Protein AF-A0A438BLX7-F1 (afdb_monomer)

Radius of gyration: 11.98 Å; Cα contacts (8 Å, |Δi|>4): 160; chains: 1; bounding box: 24×33×28 Å

Secondary structure (DSSP, 8-state):
----TT--EEE-TT---SS--GGGGG-TT--EEE-TT-TT-----GGGGG-TT--EEE-TT-TT-----TTGGG-TT---

Foldseek 3Di:
DPQPQPAQEDAPALHCDQEDDLCVLSPQNHAEYHHELNCNHQEYDPSVLSNPNHQYDEYHNNNNHPDDDPPCVSRPPHPD

InterPro domains:
  IPR032675 Leucine-rich repeat domain superfamily [G3DSA:3.80.10.10] (1-80)
  IPR055414 Disease resistance R13L4/SHOC-2-like, LRR domain [PF23598] (5-77)

Nearest PDB structures (foldseek):
  8yn1-assembly1_C  TM=8.856E-01  e=6.150E-04  Arabidopsis thaliana
  8fo9-assembly1_E  TM=7.599E-01  e=8.044E-03  Homo sapiens
  8fo9-assembly1_F  TM=7.599E-01  e=8.044E-03  Homo sapiens
  7li4-assembly1_A  TM=7.760E-01  e=1.978E-02  Homo sapiens
  4fcg-assembly1_A  TM=5.493E-01  e=1.613E-03  Xanthomonas euvesicatoria pv. vesicatoria str. 85-10

pLDDT: mean 81.61, std 17.01, range [36.94, 97.75]

Organism: Vitis vinifera (NCBI:txid29760)

Mean predicted aligned error: 6.65 Å

Structure (mmCIF, N/CA/C/O backbone):
data_AF-A0A438BLX7-F1
#
_entry.id   AF-A0A438BLX7-F1
#
loop_
_atom_site.group_PDB
_atom_site.id
_atom_site.type_symbol
_atom_site.label_atom_id
_atom_site.label_alt_id
_atom_site.label_comp_id
_atom_site.label_asym_id
_atom_site.label_entity_id
_atom_site.label_seq_id
_atom_site.pdbx_PDB_ins_code
_atom_site.Cartn_x
_atom_site.Cartn_y
_atom_site.Cartn_z
_atom_site.occupancy
_atom_site.B_iso_or_equiv
_atom_site.auth_seq_id
_atom_site.auth_comp_id
_atom_site.auth_asym_id
_atom_site.auth_atom_id
_atom_site.pdbx_PDB_model_num
ATOM 1 N N . MET A 1 1 ? 6.143 -18.203 -6.964 1.00 47.16 1 MET A N 1
ATOM 2 C CA . MET A 1 1 ? 5.167 -17.099 -6.921 1.00 47.16 1 MET A CA 1
ATOM 3 C C . MET A 1 1 ? 5.387 -16.351 -8.208 1.00 47.16 1 MET A C 1
ATOM 5 O O . MET A 1 1 ? 6.508 -15.923 -8.424 1.00 47.16 1 MET A O 1
ATOM 9 N N . GLU A 1 2 ? 4.408 -16.369 -9.104 1.00 52.38 2 GLU A N 1
ATOM 10 C CA . GLU A 1 2 ? 4.488 -15.621 -10.359 1.00 52.38 2 GLU A CA 1
ATOM 11 C C . GLU A 1 2 ? 4.417 -14.139 -9.994 1.00 52.38 2 GLU A C 1
ATOM 13 O O . GLU A 1 2 ? 3.434 -13.691 -9.398 1.00 52.38 2 GLU A O 1
ATOM 18 N N . ASP A 1 3 ? 5.505 -13.415 -10.237 1.00 55.16 3 ASP A N 1
ATOM 19 C CA . ASP A 1 3 ? 5.533 -11.969 -10.082 1.00 55.16 3 ASP A CA 1
ATOM 20 C C . ASP A 1 3 ? 4.439 -11.380 -10.991 1.00 55.16 3 ASP A C 1
ATOM 22 O O . ASP A 1 3 ? 4.335 -11.741 -12.164 1.00 55.16 3 ASP A O 1
ATOM 26 N N . MET A 1 4 ? 3.569 -10.513 -10.456 1.00 62.19 4 MET A N 1
ATOM 27 C CA . MET A 1 4 ? 2.577 -9.798 -11.270 1.00 62.19 4 MET A CA 1
ATOM 28 C C . MET A 1 4 ? 3.301 -8.728 -12.095 1.00 62.19 4 MET A C 1
ATOM 30 O O . MET A 1 4 ? 3.242 -7.540 -11.781 1.00 62.19 4 MET A O 1
ATOM 34 N N . GLU A 1 5 ? 4.006 -9.152 -13.144 1.00 64.31 5 GLU A N 1
ATOM 35 C CA . GLU A 1 5 ? 4.884 -8.305 -13.963 1.00 64.31 5 GLU A CA 1
ATOM 36 C C . GLU A 1 5 ? 4.147 -7.183 -14.717 1.00 64.31 5 GLU A C 1
ATOM 38 O O . GLU A 1 5 ? 4.794 -6.316 -15.296 1.00 64.31 5 GLU A O 1
ATOM 43 N N . TYR A 1 6 ? 2.815 -7.129 -14.680 1.00 73.00 6 TYR A N 1
ATOM 44 C CA . TYR A 1 6 ? 2.037 -6.164 -15.466 1.00 73.00 6 TYR A CA 1
ATOM 45 C C . TYR A 1 6 ? 1.063 -5.310 -14.661 1.00 73.00 6 TYR A C 1
ATOM 47 O O . TYR A 1 6 ? 0.412 -4.449 -15.247 1.00 73.00 6 TYR A O 1
ATOM 55 N N . LEU A 1 7 ? 0.922 -5.534 -13.350 1.00 87.25 7 LEU A N 1
ATOM 56 C CA . LEU A 1 7 ? -0.029 -4.749 -12.568 1.00 87.25 7 LEU A CA 1
ATOM 57 C C . LEU A 1 7 ? 0.557 -3.364 -12.281 1.00 87.25 7 LEU A C 1
ATOM 59 O O . LEU A 1 7 ? 1.433 -3.232 -11.428 1.00 87.25 7 LEU A O 1
ATOM 63 N N . ASP A 1 8 ? 0.070 -2.349 -12.995 1.00 91.81 8 ASP A N 1
ATOM 64 C CA . ASP A 1 8 ? 0.463 -0.949 -12.815 1.00 91.81 8 ASP A CA 1
ATOM 65 C C . ASP A 1 8 ? -0.495 -0.182 -11.891 1.00 91.81 8 ASP A C 1
ATOM 67 O O . ASP A 1 8 ? -0.066 0.731 -11.185 1.00 91.81 8 ASP A O 1
ATOM 71 N N . VAL A 1 9 ? -1.764 -0.587 -11.836 1.00 94.06 9 VAL A N 1
ATOM 72 C CA . VAL A 1 9 ? -2.806 0.017 -11.010 1.00 94.06 9 VAL A CA 1
ATOM 73 C C . VAL A 1 9 ? -3.470 -1.040 -10.138 1.00 94.06 9 VAL A C 1
ATOM 75 O O . VAL A 1 9 ? -3.940 -2.069 -10.620 1.00 94.06 9 VAL A O 1
ATOM 78 N N . LEU A 1 10 ? -3.556 -0.750 -8.843 1.00 95.19 10 LEU A N 1
ATOM 79 C CA . LEU A 1 10 ? -4.323 -1.516 -7.875 1.00 95.19 10 LEU A CA 1
ATOM 80 C C . LEU A 1 10 ? -5.360 -0.598 -7.236 1.00 95.19 10 LEU A C 1
ATOM 82 O O . LEU A 1 10 ? -5.020 0.335 -6.508 1.00 95.19 10 LEU A O 1
ATOM 86 N N . ASP A 1 11 ? -6.626 -0.888 -7.516 1.00 96.25 11 ASP A N 1
ATOM 87 C CA . ASP A 1 11 ? -7.760 -0.169 -6.955 1.00 96.25 11 ASP A CA 1
ATOM 88 C C . ASP A 1 11 ? -8.406 -0.978 -5.826 1.00 96.25 11 ASP A C 1
ATOM 90 O O . ASP A 1 11 ? -8.890 -2.095 -6.025 1.00 96.25 11 ASP A O 1
ATOM 94 N N . LEU A 1 12 ? -8.361 -0.415 -4.622 1.00 96.62 12 LEU A N 1
ATOM 95 C CA . LEU A 1 12 ? -8.982 -0.934 -3.410 1.00 96.62 12 LEU A CA 1
ATOM 96 C C . LEU A 1 12 ? -9.923 0.108 -2.791 1.00 96.62 12 LEU A C 1
ATOM 98 O O . LEU A 1 12 ? -10.282 -0.021 -1.616 1.00 96.62 12 LEU A O 1
ATOM 102 N N . GLU A 1 13 ? -10.324 1.132 -3.549 1.00 95.75 13 GLU A N 1
ATOM 103 C CA . GLU A 1 13 ? -11.179 2.212 -3.071 1.00 95.75 13 GLU A CA 1
ATOM 104 C C . GLU A 1 13 ? -12.483 1.678 -2.453 1.00 95.75 13 GLU A C 1
ATOM 106 O O . GLU A 1 13 ? -13.154 0.784 -2.971 1.00 95.75 13 GLU A O 1
ATOM 111 N N . GLY A 1 14 ? -12.841 2.226 -1.290 1.00 96.44 14 GLY A N 1
ATOM 112 C CA . GLY A 1 14 ? -14.088 1.927 -0.589 1.00 96.44 14 GLY A CA 1
ATOM 113 C C . GLY A 1 14 ? -14.179 0.511 -0.014 1.00 96.44 14 GLY A C 1
ATOM 114 O O . GLY A 1 14 ? -15.231 0.132 0.506 1.00 96.44 14 GLY A O 1
ATOM 115 N N . THR A 1 15 ? -13.107 -0.281 -0.082 1.00 97.75 15 THR A N 1
ATOM 116 C CA . THR A 1 15 ? -13.102 -1.643 0.455 1.00 97.75 15 THR A CA 1
ATOM 117 C C . THR A 1 15 ? -13.053 -1.658 1.987 1.00 97.75 15 THR A C 1
ATOM 119 O O . THR A 1 15 ? -12.709 -0.685 2.661 1.00 97.75 15 THR A O 1
ATOM 122 N N . ALA A 1 16 ? -13.404 -2.806 2.573 1.00 96.44 16 ALA A N 1
ATOM 123 C CA . ALA A 1 16 ? -13.420 -3.005 4.022 1.00 96.44 16 ALA A CA 1
ATOM 124 C C . ALA A 1 16 ? -12.056 -3.429 4.606 1.00 96.44 16 ALA A C 1
ATOM 126 O O . ALA A 1 16 ? -12.020 -3.937 5.732 1.00 96.44 16 ALA A O 1
ATOM 127 N N . ILE A 1 17 ? -10.961 -3.267 3.854 1.00 95.62 17 ILE A N 1
ATOM 128 C CA . ILE A 1 17 ? -9.619 -3.684 4.271 1.00 95.62 17 ILE A CA 1
ATOM 129 C C . ILE A 1 17 ? -9.207 -3.000 5.576 1.00 95.62 17 ILE A C 1
ATOM 131 O O . ILE A 1 17 ? -9.522 -1.836 5.817 1.00 95.62 17 ILE A O 1
ATOM 135 N N . LYS A 1 18 ? -8.502 -3.750 6.423 1.00 93.62 18 LYS A N 1
ATOM 136 C CA . LYS A 1 18 ? -7.952 -3.250 7.692 1.00 93.62 18 LYS A CA 1
ATOM 137 C C . LYS A 1 18 ? -6.464 -2.937 7.605 1.00 93.62 18 LYS A C 1
ATOM 139 O O . LYS A 1 18 ? -5.986 -2.025 8.276 1.00 93.62 18 LYS A O 1
ATOM 144 N N . GLU A 1 19 ? -5.769 -3.695 6.766 1.00 91.69 19 GLU A N 1
ATOM 145 C CA . GLU A 1 19 ? -4.349 -3.589 6.457 1.00 91.69 19 GLU A CA 1
ATOM 146 C C . GLU A 1 19 ? -4.093 -4.183 5.065 1.00 91.69 19 GLU A C 1
ATOM 148 O O . GLU A 1 19 ? -4.883 -4.999 4.576 1.00 91.69 19 GLU A O 1
ATOM 153 N N . LEU A 1 20 ? -2.988 -3.783 4.435 1.00 92.12 20 LEU A N 1
ATOM 154 C CA . LEU A 1 20 ? -2.464 -4.464 3.251 1.00 92.12 20 LEU A CA 1
ATOM 155 C C . LEU A 1 20 ? -1.516 -5.592 3.681 1.00 92.12 20 LEU A C 1
ATOM 157 O O . LEU A 1 20 ? -0.769 -5.419 4.647 1.00 92.12 20 LEU A O 1
ATOM 161 N N . PRO A 1 21 ? -1.485 -6.725 2.960 1.00 91.75 21 PRO A N 1
ATOM 162 C CA . PRO A 1 21 ? -0.536 -7.790 3.249 1.00 91.75 21 PRO A CA 1
ATOM 163 C C . PRO A 1 21 ? 0.895 -7.360 2.903 1.00 91.75 21 PRO A C 1
ATOM 165 O O . PRO A 1 21 ? 1.118 -6.624 1.941 1.00 91.75 21 PRO A O 1
ATOM 168 N N . SER A 1 22 ? 1.888 -7.899 3.617 1.00 90.19 22 SER A N 1
ATOM 169 C CA . SER A 1 22 ? 3.307 -7.626 3.330 1.00 90.19 22 SER A CA 1
ATOM 170 C C . SER A 1 22 ? 3.738 -8.062 1.924 1.00 90.19 22 SER A C 1
ATOM 172 O O . SER A 1 22 ? 4.654 -7.490 1.339 1.00 90.19 22 SER A O 1
ATOM 174 N N . SER A 1 23 ? 3.023 -9.021 1.327 1.00 91.50 23 SER A N 1
ATOM 175 C CA . SER A 1 23 ? 3.222 -9.458 -0.058 1.00 91.50 23 SER A CA 1
ATOM 176 C C . SER A 1 23 ? 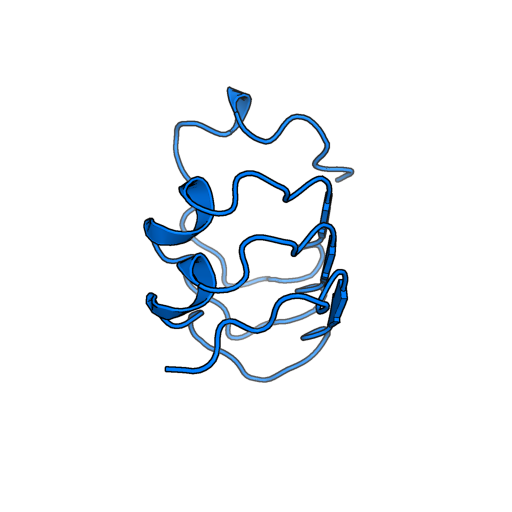2.954 -8.371 -1.103 1.00 91.50 23 SER A C 1
ATOM 178 O O . SER A 1 23 ? 3.279 -8.589 -2.268 1.00 91.50 23 SER A O 1
ATOM 180 N N . ILE A 1 24 ? 2.404 -7.209 -0.722 1.00 91.00 24 ILE A N 1
ATOM 181 C CA . ILE A 1 24 ? 2.252 -6.053 -1.616 1.00 91.00 24 ILE A CA 1
ATOM 182 C C . ILE A 1 24 ? 3.589 -5.672 -2.269 1.00 91.00 24 ILE A C 1
ATOM 184 O O . ILE A 1 24 ? 3.608 -5.318 -3.441 1.00 91.00 24 ILE A O 1
ATOM 188 N N . GLN A 1 25 ? 4.719 -5.874 -1.576 1.00 88.62 25 GLN A N 1
ATOM 189 C CA . GLN A 1 25 ? 6.060 -5.624 -2.117 1.00 88.62 25 GLN A CA 1
ATOM 190 C C . GLN A 1 25 ? 6.382 -6.419 -3.391 1.00 88.62 25 GLN A C 1
ATOM 192 O O . GLN A 1 25 ? 7.341 -6.078 -4.080 1.00 88.62 25 GLN A O 1
ATOM 197 N N . ASN A 1 26 ? 5.651 -7.498 -3.691 1.00 90.81 26 ASN A N 1
ATOM 198 C CA . ASN A 1 26 ? 5.865 -8.303 -4.895 1.00 90.81 26 ASN A CA 1
ATOM 199 C C . ASN A 1 26 ? 5.276 -7.635 -6.147 1.00 90.81 26 ASN A C 1
ATOM 201 O O . ASN A 1 26 ? 5.597 -8.037 -7.261 1.00 90.81 26 ASN A O 1
ATOM 205 N N . LEU A 1 27 ? 4.464 -6.586 -5.989 1.00 91.25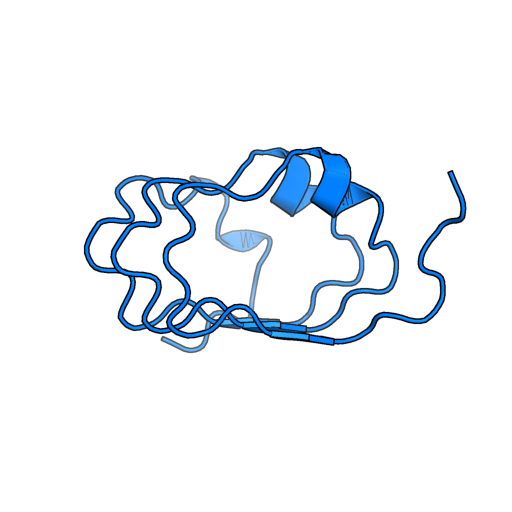 27 LEU A N 1
ATOM 206 C CA . LEU A 1 27 ? 3.932 -5.789 -7.092 1.00 91.25 27 LEU A CA 1
ATOM 207 C C . LEU A 1 27 ? 4.989 -4.783 -7.572 1.00 91.25 27 LEU A C 1
ATOM 209 O O . LEU A 1 27 ? 4.852 -3.572 -7.415 1.00 91.25 27 LEU A O 1
ATOM 213 N N . LYS A 1 28 ? 6.092 -5.299 -8.127 1.00 86.00 28 LYS A N 1
ATOM 214 C CA . LYS A 1 28 ? 7.281 -4.507 -8.492 1.00 86.00 28 LYS A CA 1
ATOM 215 C C . LYS A 1 28 ? 7.007 -3.418 -9.530 1.00 86.00 28 LYS A C 1
ATOM 217 O O . LYS A 1 28 ? 7.739 -2.432 -9.552 1.00 86.00 28 LYS A O 1
ATOM 222 N N . ASN A 1 29 ? 5.959 -3.576 -10.335 1.00 90.44 29 ASN A N 1
ATOM 223 C CA . ASN A 1 29 ? 5.573 -2.637 -11.389 1.00 90.44 29 ASN A CA 1
ATOM 224 C C . ASN A 1 29 ? 4.363 -1.766 -11.022 1.00 90.44 29 ASN A C 1
ATOM 226 O O . ASN A 1 29 ? 3.903 -1.000 -11.863 1.00 90.44 29 ASN A O 1
ATOM 230 N N . LEU A 1 30 ? 3.874 -1.842 -9.778 1.00 92.69 30 LEU A N 1
ATOM 231 C CA . LEU A 1 30 ? 2.740 -1.043 -9.330 1.00 92.69 30 LEU A CA 1
ATOM 232 C C . LEU A 1 30 ? 3.113 0.436 -9.273 1.00 92.69 30 LEU A C 1
ATOM 234 O O . LEU A 1 30 ? 4.023 0.816 -8.541 1.00 92.69 30 LEU A O 1
ATOM 238 N N . ARG A 1 31 ? 2.372 1.254 -10.018 1.00 92.38 31 ARG A N 1
ATOM 239 C CA . ARG A 1 31 ? 2.529 2.707 -10.119 1.00 92.38 31 ARG A CA 1
ATOM 240 C C . ARG A 1 31 ? 1.441 3.460 -9.373 1.00 92.38 31 ARG A C 1
ATOM 242 O O . ARG A 1 31 ? 1.727 4.517 -8.822 1.00 92.38 31 ARG A O 1
ATOM 249 N N . MET A 1 32 ? 0.218 2.933 -9.333 1.00 93.12 32 MET A N 1
ATOM 250 C CA . MET A 1 32 ? -0.921 3.587 -8.688 1.00 93.12 32 MET A CA 1
ATOM 251 C C . MET A 1 32 ? -1.607 2.649 -7.700 1.00 93.12 32 MET A C 1
ATOM 253 O O . MET A 1 32 ? -1.997 1.538 -8.052 1.00 93.12 32 MET A O 1
ATOM 257 N N . LEU A 1 33 ? -1.788 3.121 -6.471 1.00 94.31 33 LEU A N 1
ATOM 258 C CA . LEU A 1 33 ? -2.522 2.427 -5.421 1.00 94.31 33 LEU A CA 1
ATOM 259 C C . LEU A 1 33 ? -3.643 3.328 -4.897 1.00 94.31 33 LEU A C 1
ATOM 261 O O . LEU A 1 33 ? -3.380 4.324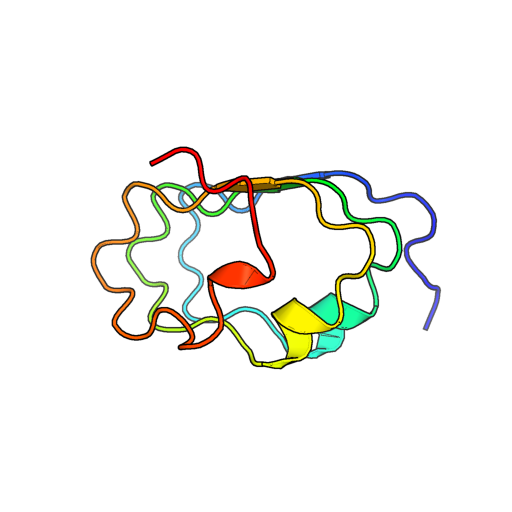 -4.216 1.00 94.31 33 LEU A O 1
ATOM 265 N N . TYR A 1 34 ? -4.888 2.963 -5.203 1.00 95.12 34 TYR A N 1
ATOM 266 C CA . TYR A 1 34 ? -6.077 3.661 -4.721 1.00 95.12 34 TYR A CA 1
ATOM 267 C C . TYR A 1 34 ? -6.615 2.982 -3.468 1.00 95.12 34 TYR A C 1
ATOM 269 O O . TYR A 1 34 ? -6.954 1.802 -3.467 1.00 95.12 34 TYR A O 1
ATOM 277 N N . LEU A 1 35 ? -6.679 3.744 -2.384 1.00 94.12 35 LEU A N 1
ATOM 278 C CA . LEU A 1 35 ? -7.169 3.327 -1.074 1.00 94.12 35 LEU A CA 1
ATOM 279 C C . LEU A 1 35 ? -8.200 4.317 -0.528 1.00 94.12 35 LEU A C 1
ATOM 281 O O . LEU A 1 35 ? -8.576 4.208 0.637 1.00 94.12 35 LEU A O 1
ATOM 285 N N . SER A 1 36 ? -8.668 5.273 -1.338 1.00 92.69 36 SER A N 1
ATOM 286 C CA . SER A 1 36 ? -9.685 6.240 -0.930 1.00 92.69 36 SER A CA 1
ATOM 287 C C . SER A 1 36 ? -10.855 5.549 -0.236 1.00 92.69 36 SER A C 1
ATOM 289 O O . SER A 1 36 ? -11.225 4.424 -0.569 1.00 92.69 36 SER A O 1
ATOM 291 N N . ASN A 1 37 ? -11.465 6.215 0.738 1.00 95.25 37 ASN A N 1
ATOM 292 C CA . ASN A 1 37 ? -12.668 5.735 1.417 1.00 95.25 37 ASN A CA 1
ATOM 293 C C . ASN A 1 37 ? -12.538 4.354 2.110 1.00 95.25 37 ASN A C 1
ATOM 295 O O . ASN A 1 37 ? -13.557 3.791 2.523 1.00 95.25 37 ASN A O 1
ATOM 299 N N . CYS A 1 38 ? -11.325 3.818 2.315 1.00 95.75 38 CYS A N 1
ATOM 300 C CA . CYS A 1 38 ? -11.089 2.605 3.108 1.00 95.75 38 CYS A CA 1
ATOM 301 C C . CYS A 1 38 ? -11.202 2.906 4.607 1.00 95.75 38 CYS A C 1
ATOM 303 O O . CYS A 1 38 ? -10.219 2.995 5.340 1.00 95.75 38 CYS A O 1
ATOM 305 N N . LYS A 1 39 ? -12.434 3.072 5.093 1.00 94.12 39 LYS A N 1
ATOM 306 C CA . LYS A 1 39 ? -12.715 3.523 6.468 1.00 94.12 39 LYS A CA 1
ATOM 307 C C . LYS A 1 39 ? -12.201 2.577 7.550 1.00 94.12 39 LYS A C 1
ATOM 309 O O . LYS A 1 39 ? -12.015 3.016 8.675 1.00 94.12 39 LYS A O 1
ATOM 314 N N . ASN A 1 40 ? -11.984 1.300 7.241 1.00 95.38 40 ASN A N 1
ATOM 315 C CA . ASN A 1 40 ? -11.477 0.317 8.201 1.00 95.38 40 ASN A CA 1
ATOM 316 C C . ASN A 1 40 ? -9.947 0.209 8.214 1.00 95.38 40 ASN A C 1
ATOM 318 O O . ASN A 1 40 ? -9.423 -0.506 9.066 1.00 95.38 40 ASN A O 1
ATOM 322 N N . LEU A 1 41 ? -9.250 0.880 7.292 1.00 94.00 41 LEU A N 1
ATOM 323 C CA . LEU A 1 41 ? -7.799 0.820 7.175 1.00 94.00 41 LEU A CA 1
ATOM 324 C C . LEU A 1 41 ? -7.167 1.559 8.357 1.00 94.00 41 LEU A C 1
ATOM 326 O O . LEU A 1 41 ? -7.366 2.762 8.509 1.00 94.00 41 LEU A O 1
ATOM 330 N N . VAL A 1 42 ? -6.416 0.833 9.187 1.00 91.81 42 VAL A N 1
ATOM 331 C CA . VAL A 1 42 ? -5.817 1.379 10.421 1.00 91.81 42 VAL A CA 1
ATOM 332 C C . VAL A 1 42 ? -4.338 1.713 10.236 1.00 91.81 42 VAL A C 1
ATOM 334 O O . VAL A 1 42 ? -3.816 2.651 10.839 1.00 91.81 42 VAL A O 1
ATOM 337 N N . THR A 1 43 ? -3.648 0.949 9.388 1.00 88.00 43 THR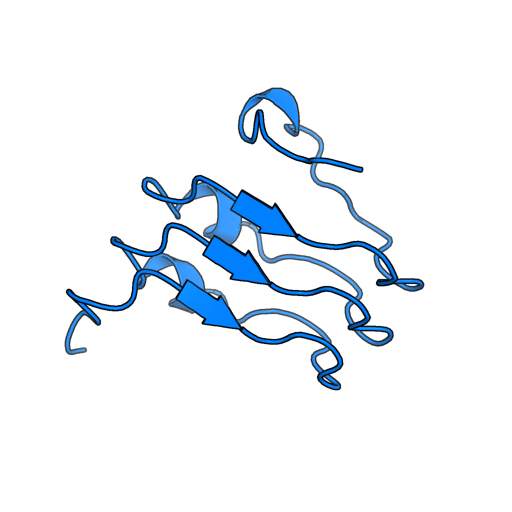 A N 1
ATOM 338 C CA . THR A 1 43 ? -2.216 1.105 9.120 1.00 88.00 43 THR A CA 1
ATOM 339 C C . THR A 1 43 ? -1.863 0.619 7.719 1.00 88.00 43 THR A C 1
ATOM 341 O O . THR A 1 43 ? -2.571 -0.197 7.127 1.00 88.00 43 THR A O 1
ATOM 344 N N . LEU A 1 44 ? -0.721 1.084 7.219 1.00 88.50 44 LEU A N 1
ATOM 345 C CA . LEU A 1 44 ? -0.034 0.508 6.065 1.00 88.50 44 LEU A CA 1
ATOM 346 C C . LEU A 1 44 ? 1.112 -0.392 6.564 1.00 88.50 44 LEU A C 1
ATOM 348 O O . LEU A 1 44 ? 1.677 -0.098 7.623 1.00 88.50 44 LEU A O 1
ATOM 352 N N . PRO A 1 45 ? 1.444 -1.491 5.864 1.00 88.50 45 PRO A N 1
ATOM 353 C CA . PRO A 1 45 ? 2.593 -2.323 6.206 1.00 88.50 45 PRO A CA 1
ATOM 354 C C . PRO A 1 45 ? 3.901 -1.614 5.826 1.00 88.50 45 PRO A C 1
ATOM 356 O O . PRO A 1 45 ? 3.942 -0.884 4.838 1.00 88.50 45 PRO A O 1
ATOM 359 N N . ASP A 1 46 ? 4.996 -1.889 6.540 1.00 85.81 46 ASP A N 1
ATOM 360 C CA . ASP A 1 46 ? 6.314 -1.309 6.215 1.00 85.81 46 ASP A CA 1
ATOM 361 C C . ASP A 1 46 ? 6.806 -1.698 4.812 1.00 85.81 46 ASP A C 1
ATOM 363 O O . ASP A 1 46 ? 7.520 -0.946 4.159 1.00 85.81 46 ASP A O 1
ATOM 367 N N . SER A 1 47 ? 6.350 -2.834 4.286 1.00 87.69 47 SER A N 1
ATOM 368 C CA . SER A 1 47 ? 6.632 -3.280 2.918 1.00 87.69 47 SER A CA 1
ATOM 369 C C . SER A 1 47 ? 6.125 -2.316 1.835 1.00 87.69 47 SER A C 1
ATOM 371 O O . SER A 1 47 ? 6.449 -2.484 0.661 1.00 87.69 47 SER A O 1
ATOM 373 N N . ILE A 1 48 ? 5.312 -1.313 2.187 1.00 87.06 48 ILE A N 1
ATOM 374 C CA . ILE A 1 48 ? 4.877 -0.286 1.239 1.00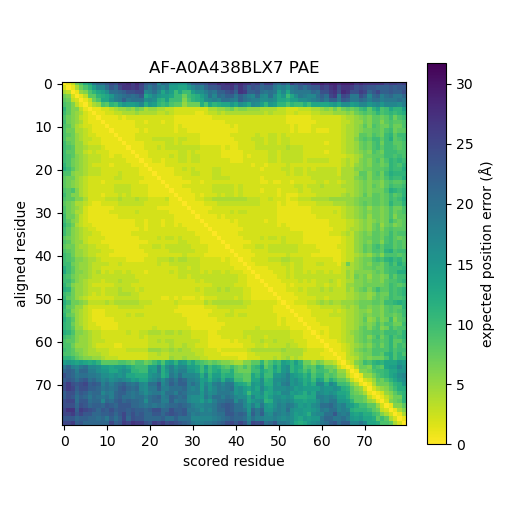 87.06 48 ILE A CA 1
ATOM 375 C C . ILE A 1 48 ? 6.051 0.564 0.726 1.00 87.06 48 ILE A C 1
ATOM 377 O O . ILE A 1 48 ? 5.999 1.016 -0.414 1.00 87.06 48 ILE A O 1
ATOM 381 N N . TYR A 1 49 ? 7.139 0.719 1.497 1.00 82.25 49 TYR A N 1
ATOM 382 C CA . TYR A 1 49 ? 8.342 1.424 1.019 1.00 82.25 49 TYR A CA 1
ATOM 383 C C . TYR A 1 49 ? 9.155 0.606 0.009 1.00 82.25 49 TYR A C 1
ATOM 385 O O . TYR A 1 49 ? 10.023 1.154 -0.667 1.00 82.25 49 TYR A O 1
ATOM 393 N N . ASP A 1 50 ? 8.879 -0.694 -0.120 1.00 86.81 50 ASP A N 1
ATOM 394 C CA . ASP A 1 50 ? 9.548 -1.567 -1.088 1.00 86.81 50 ASP A CA 1
ATOM 395 C C . ASP A 1 50 ? 8.888 -1.533 -2.478 1.00 86.81 50 ASP A C 1
ATOM 397 O O . ASP A 1 50 ? 9.391 -2.157 -3.423 1.00 86.81 50 ASP A O 1
ATOM 401 N N . LEU A 1 51 ? 7.786 -0.787 -2.633 1.00 87.88 51 LEU A N 1
ATOM 402 C CA . LEU A 1 51 ? 7.123 -0.524 -3.910 1.00 87.88 51 LEU A CA 1
ATOM 403 C C . LEU A 1 51 ? 7.897 0.526 -4.719 1.00 87.88 51 LEU A C 1
ATOM 405 O O . LEU A 1 51 ? 7.497 1.679 -4.841 1.00 87.88 51 LEU A O 1
ATOM 409 N N . ARG A 1 52 ? 9.031 0.113 -5.289 1.00 84.19 52 ARG A N 1
ATOM 410 C CA . ARG A 1 52 ? 9.987 1.006 -5.977 1.00 84.19 52 ARG A CA 1
ATOM 411 C C . ARG A 1 52 ? 9.421 1.769 -7.177 1.00 84.19 52 ARG A C 1
ATOM 413 O O . ARG A 1 52 ? 9.992 2.789 -7.54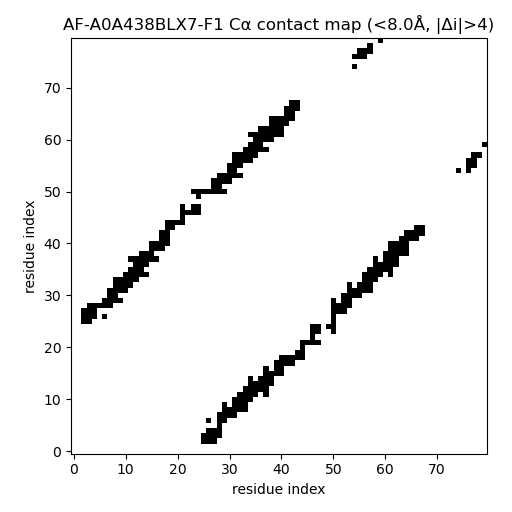5 1.00 84.19 52 ARG A O 1
ATOM 420 N N . SER A 1 53 ? 8.357 1.259 -7.791 1.00 89.50 53 SER A N 1
ATOM 421 C CA . SER A 1 53 ? 7.711 1.869 -8.959 1.00 89.50 53 SER A CA 1
ATOM 422 C C . SER A 1 53 ? 6.481 2.700 -8.596 1.00 89.50 53 SER A C 1
ATOM 424 O O . SER A 1 53 ? 5.857 3.253 -9.498 1.00 89.50 53 SER A O 1
ATOM 426 N N . LEU A 1 54 ? 6.111 2.776 -7.309 1.00 89.81 54 LEU A N 1
ATOM 427 C CA . LEU A 1 54 ? 4.903 3.471 -6.883 1.00 89.81 54 LEU A CA 1
ATOM 428 C C . LEU A 1 54 ? 5.071 4.972 -7.089 1.00 89.81 54 LEU A C 1
ATOM 430 O O . LEU A 1 54 ? 5.913 5.616 -6.470 1.00 89.81 54 LEU A O 1
ATOM 434 N N . GLU A 1 55 ? 4.233 5.519 -7.957 1.00 88.75 55 GLU A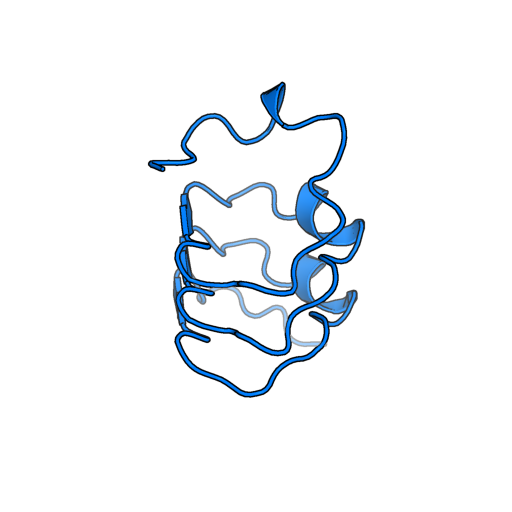 N 1
ATOM 435 C CA . GLU A 1 55 ? 4.195 6.937 -8.288 1.00 88.75 55 GLU A CA 1
ATOM 436 C C . GLU A 1 55 ? 3.043 7.637 -7.577 1.00 88.75 55 GLU A C 1
ATOM 438 O O . GLU A 1 55 ? 3.155 8.824 -7.301 1.00 88.75 55 GLU A O 1
ATOM 443 N N . TYR A 1 56 ? 1.950 6.930 -7.269 1.00 88.00 56 TYR A N 1
ATOM 444 C CA . TYR A 1 56 ? 0.746 7.500 -6.669 1.00 88.00 56 TYR A CA 1
ATOM 445 C C . TYR A 1 56 ? 0.162 6.590 -5.588 1.00 88.00 56 TYR A C 1
ATOM 447 O O . TYR A 1 56 ? -0.162 5.428 -5.835 1.00 88.00 56 TYR A O 1
ATOM 455 N N . LEU A 1 57 ? -0.035 7.157 -4.399 1.00 90.19 57 LEU A N 1
ATOM 456 C CA . LEU A 1 57 ? -0.741 6.544 -3.277 1.00 90.19 57 LEU A CA 1
ATOM 457 C C . LEU A 1 57 ? -1.905 7.454 -2.878 1.00 90.19 57 LEU A C 1
ATOM 459 O O . LEU A 1 57 ? -1.682 8.541 -2.353 1.00 90.19 57 LEU A O 1
ATOM 463 N N . ILE A 1 58 ? -3.140 7.029 -3.135 1.00 89.12 58 ILE A N 1
ATOM 464 C CA . ILE A 1 58 ? -4.334 7.863 -2.953 1.00 89.12 58 ILE A CA 1
ATOM 465 C C . ILE A 1 58 ? -5.119 7.356 -1.736 1.00 89.12 58 ILE A C 1
ATOM 467 O O . ILE A 1 58 ? -5.639 6.246 -1.759 1.00 89.12 58 ILE A O 1
ATOM 471 N N . LEU A 1 59 ? -5.175 8.147 -0.657 1.00 89.00 59 LEU A N 1
ATOM 472 C CA . LEU A 1 59 ? 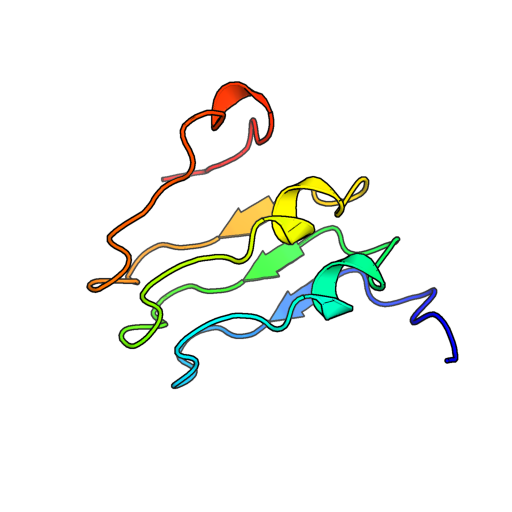-5.733 7.766 0.657 1.00 89.00 59 LEU A CA 1
ATOM 473 C C . LEU A 1 59 ? -6.875 8.651 1.235 1.00 89.00 59 LEU A C 1
ATOM 475 O O . LEU A 1 59 ? -7.212 8.463 2.412 1.00 89.00 59 LEU A O 1
ATOM 479 N N . PRO A 1 60 ? -7.488 9.621 0.521 1.00 85.88 60 PRO A N 1
ATOM 480 C CA . PRO A 1 60 ? -8.496 10.488 1.126 1.00 85.88 60 PRO A CA 1
ATOM 481 C C . PRO A 1 60 ? -9.711 9.679 1.608 1.00 85.88 60 PRO A C 1
ATOM 483 O O . PRO A 1 60 ? -10.147 8.722 0.974 1.00 85.88 60 PRO A O 1
ATOM 486 N N . GLY A 1 61 ? -10.282 10.052 2.754 1.00 88.44 61 GLY A N 1
ATOM 487 C CA . GLY A 1 61 ? -11.448 9.360 3.322 1.00 88.44 61 GLY A CA 1
ATOM 488 C C . GLY A 1 61 ? -11.138 8.099 4.148 1.00 88.44 61 GLY A C 1
ATOM 489 O O . GLY A 1 61 ? -12.071 7.469 4.652 1.00 88.44 61 GLY A O 1
ATOM 490 N N . CYS A 1 62 ? -9.863 7.748 4.356 1.00 91.44 62 CYS A N 1
ATOM 491 C CA . CYS A 1 62 ? -9.427 6.716 5.310 1.00 91.44 62 CYS A CA 1
ATOM 492 C C . CYS A 1 62 ? -9.462 7.232 6.758 1.00 91.44 62 CYS A C 1
ATOM 494 O O . CYS A 1 62 ? -8.435 7.549 7.352 1.00 91.44 62 CYS A O 1
ATOM 496 N N . SER A 1 63 ? -10.659 7.340 7.337 1.00 89.56 63 SER A N 1
ATOM 497 C CA . SER A 1 63 ? -10.878 8.022 8.623 1.00 89.56 63 SER A CA 1
ATOM 498 C C . SER A 1 63 ? -10.202 7.385 9.846 1.00 89.56 63 SER A C 1
ATOM 500 O O . SER A 1 63 ? -10.021 8.077 10.841 1.00 89.56 63 SER A O 1
ATOM 502 N N . ASN A 1 64 ? -9.859 6.093 9.793 1.00 91.81 64 ASN A N 1
ATOM 503 C CA . ASN A 1 64 ? -9.244 5.356 10.908 1.00 91.81 64 ASN A CA 1
ATOM 504 C C . ASN A 1 64 ? -7.731 5.134 10.734 1.00 91.81 64 ASN A C 1
ATOM 506 O O . ASN A 1 64 ? -7.134 4.393 11.513 1.00 91.81 64 ASN A O 1
ATOM 510 N N . LEU A 1 65 ? -7.103 5.743 9.723 1.00 87.94 65 LEU A N 1
ATOM 511 C CA . LEU A 1 65 ? -5.673 5.585 9.475 1.00 87.94 65 LEU A CA 1
ATOM 512 C C . LEU A 1 65 ? -4.871 6.401 10.503 1.00 87.94 65 LEU A C 1
ATOM 514 O O . LEU A 1 65 ? -4.703 7.609 10.359 1.00 87.94 65 LEU A O 1
ATOM 518 N N . GLU A 1 66 ? -4.383 5.741 11.554 1.00 76.25 66 GLU A N 1
ATOM 519 C CA . GLU A 1 66 ? -3.712 6.397 12.691 1.00 76.25 66 GLU A CA 1
ATOM 520 C C . GLU A 1 66 ? -2.210 6.621 12.465 1.00 76.25 66 GLU A C 1
ATOM 522 O O . GLU A 1 66 ? -1.612 7.537 13.034 1.00 76.25 66 GLU A O 1
ATOM 527 N N . LYS A 1 67 ? -1.577 5.775 11.644 1.00 66.31 67 LYS A N 1
ATOM 528 C CA . LYS A 1 67 ? -0.137 5.822 11.374 1.00 66.31 67 LYS A CA 1
ATOM 529 C C . LYS A 1 67 ? 0.118 6.225 9.932 1.00 66.31 67 LYS A C 1
ATOM 531 O O . LYS A 1 67 ? 0.098 5.388 9.033 1.00 66.31 67 LYS A O 1
ATOM 536 N N . PHE A 1 68 ? 0.446 7.497 9.736 1.00 62.28 68 PHE A N 1
ATOM 537 C CA . PHE A 1 68 ? 1.252 7.879 8.585 1.00 62.28 68 PHE A CA 1
ATOM 538 C C . PHE A 1 68 ? 2.719 7.612 8.911 1.00 62.28 68 PHE A C 1
ATOM 540 O O . PHE A 1 68 ? 3.189 7.983 9.995 1.00 62.28 68 PHE A O 1
ATOM 547 N N . PRO A 1 69 ? 3.463 6.948 8.027 1.00 57.25 69 PRO A N 1
ATOM 548 C CA . PRO A 1 69 ? 4.843 6.672 8.335 1.00 57.25 69 PRO A CA 1
ATOM 549 C C . PRO A 1 69 ? 5.716 7.917 8.321 1.00 57.25 69 PRO A C 1
ATOM 551 O O . PRO A 1 69 ? 5.571 8.807 7.488 1.00 57.25 69 PRO A O 1
ATOM 554 N N . LYS A 1 70 ? 6.655 7.955 9.271 1.00 52.28 70 LYS A N 1
ATOM 555 C CA . LYS A 1 70 ? 7.510 9.110 9.584 1.00 52.28 70 LYS A CA 1
ATOM 556 C C . LYS A 1 70 ? 8.412 9.577 8.428 1.00 52.28 70 LYS A C 1
ATOM 558 O O . LYS A 1 70 ? 8.956 10.668 8.526 1.00 52.28 70 LYS A O 1
ATOM 563 N N . ASN A 1 71 ? 8.530 8.801 7.347 1.00 52.72 71 ASN A N 1
ATOM 564 C CA . ASN A 1 71 ? 9.385 9.083 6.184 1.00 52.72 71 ASN A CA 1
ATOM 565 C C . ASN A 1 71 ? 8.578 9.434 4.922 1.00 52.72 71 ASN A C 1
ATOM 567 O O . ASN A 1 71 ? 8.903 9.010 3.815 1.00 52.72 71 ASN A O 1
ATOM 571 N N . LEU A 1 72 ? 7.522 10.226 5.096 1.00 53.91 72 LEU A N 1
ATOM 572 C CA . LEU A 1 72 ? 6.687 10.788 4.029 1.00 53.91 72 LEU A CA 1
ATOM 573 C C . LEU A 1 72 ? 7.465 11.511 2.914 1.00 53.91 72 LEU A C 1
ATOM 575 O O . LEU A 1 72 ? 6.979 11.600 1.791 1.00 53.91 72 LEU A O 1
ATOM 579 N N . GLU A 1 73 ? 8.685 11.971 3.197 1.00 49.09 73 GLU A N 1
ATOM 580 C CA . GLU A 1 73 ? 9.582 12.609 2.223 1.00 49.09 73 GLU A CA 1
ATOM 581 C C . GLU A 1 73 ? 9.980 11.688 1.052 1.00 49.09 73 GLU A C 1
ATOM 583 O O . GLU A 1 73 ? 10.359 12.181 -0.007 1.00 49.09 73 GLU A O 1
ATOM 588 N N . ALA A 1 74 ? 9.866 10.361 1.203 1.00 51.50 74 ALA A N 1
ATOM 589 C CA . ALA A 1 74 ? 10.161 9.407 0.130 1.00 51.50 74 ALA A CA 1
ATOM 590 C C . ALA A 1 74 ? 8.997 9.204 -0.864 1.00 51.50 74 ALA A C 1
ATOM 592 O O . ALA A 1 74 ? 9.222 8.705 -1.962 1.00 51.50 74 ALA A O 1
ATOM 593 N N . LEU A 1 75 ? 7.767 9.597 -0.507 1.00 52.72 75 LEU A N 1
ATOM 594 C CA . LEU A 1 75 ? 6.551 9.405 -1.313 1.00 52.72 75 LEU A CA 1
ATOM 595 C C . LEU A 1 75 ? 6.022 10.749 -1.841 1.00 52.72 75 LEU A C 1
ATOM 597 O O . LEU A 1 75 ? 4.837 11.061 -1.705 1.00 52.72 75 LEU A O 1
ATOM 601 N N . CYS A 1 76 ? 6.914 11.569 -2.407 1.00 42.88 76 CYS A N 1
ATOM 602 C CA . CYS A 1 76 ? 6.604 12.870 -3.011 1.00 42.88 76 CYS A CA 1
ATOM 603 C C . CYS A 1 76 ? 5.648 12.752 -4.213 1.00 42.88 76 CYS A C 1
ATOM 605 O O . CYS A 1 76 ? 6.063 12.852 -5.363 1.00 42.88 76 CYS A O 1
ATOM 607 N N . SER A 1 77 ? 4.361 12.573 -3.925 1.00 47.91 77 SER A N 1
ATOM 608 C CA . SER A 1 77 ? 3.214 12.806 -4.815 1.00 47.91 77 SER A CA 1
ATOM 609 C C . SER A 1 77 ? 1.864 12.680 -4.094 1.00 47.91 77 SER A C 1
ATOM 611 O O . SER A 1 77 ? 0.834 12.609 -4.763 1.00 47.91 77 SER A O 1
ATOM 613 N N . LEU A 1 78 ? 1.827 12.656 -2.753 1.00 48.62 78 LEU A N 1
ATOM 614 C CA . LEU A 1 78 ? 0.572 12.663 -1.998 1.00 48.62 78 LEU A CA 1
ATOM 615 C C . LEU A 1 78 ? -0.194 13.954 -2.295 1.00 48.62 78 LEU A C 1
ATOM 617 O O . LEU A 1 78 ? 0.043 15.003 -1.696 1.00 48.62 78 LEU A O 1
ATOM 621 N N . VAL A 1 79 ? -1.090 13.877 -3.272 1.00 45.00 79 VAL A N 1
ATOM 622 C CA . VAL A 1 79 ? -2.084 14.908 -3.526 1.00 45.00 79 VAL A CA 1
ATOM 623 C C . VAL A 1 79 ? -3.134 14.716 -2.436 1.00 45.00 79 VAL A C 1
ATOM 625 O O . VAL A 1 79 ? -3.886 13.742 -2.465 1.00 45.00 79 VAL A O 1
ATOM 628 N N . ASN A 1 80 ? -3.074 15.579 -1.419 1.00 36.94 80 ASN A N 1
ATOM 629 C CA . ASN A 1 80 ? -4.080 15.684 -0.358 1.00 36.94 80 ASN A CA 1
ATOM 630 C C . ASN A 1 80 ? -5.485 15.923 -0.919 1.00 36.94 80 ASN A C 1
ATOM 632 O O . ASN A 1 80 ? -5.596 16.658 -1.929 1.00 36.94 80 ASN A O 1
#

Solvent-accessible surface area (backbone atoms only — not comparable to full-atom values): 4560 Å² total; per-residue (Å²): 130,86,66,49,81,77,43,38,69,46,84,46,57,60,34,81,47,45,59,60,65,62,70,58,36,54,35,54,46,24,27,35,40,37,35,28,42,12,47,50,22,38,44,7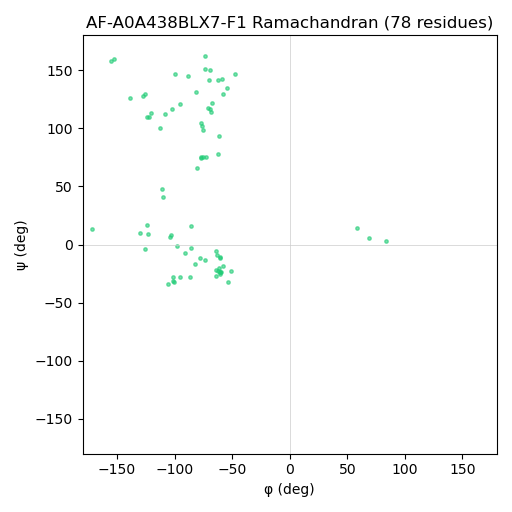1,44,78,37,63,77,57,29,80,43,53,62,38,62,42,54,63,63,30,80,45,52,76,56,74,67,95,64,56,83,80,58,84,53,65,77,126

Sequence (80 aa):
MEDMEYLDVLDLEGTAIKELPSSIQNLKNLRMLYLSNCKNLVTLPDSIYDLRSLEYLILPGCSNLEKFPKNLEALCSLVN